Protein AF-A0A7W9VUC1-F1 (afdb_monomer)

Foldseek 3Di:
DDDDDPPPPPPPVVPPPDDPVVVLVVVQADDDPPPPVVVVVVLVCLVVPPCPLVVLLVVLCVVQVLLLLQLLLVLCCVVLVADHQDPLSCVVNVHPCLRVDPSSSSSSSSSNSLSPDDDPDPVRSNVSSVVSNVSNVVSNVVSVVPVD

Organism: NCBI:txid89772

Sequence (148 aa):
MRWKLFCGLAILALLAGIGGAELQLRWASPAVAKDDPLYKEYVQSLFLVPGKAQEEFERLATASPLLTSYAMALFTKNRCSTPPASDALIKAAGGTDAFTTEAGERVFAVVGVVATMTYPSVEAEARFCESAQRFIQTGEKYVSEHAR

Solvent-accessible surface area (backbone atoms only — not comparable to full-atom values): 8715 Å² total; per-residue (Å²): 144,88,88,87,81,79,81,83,74,75,75,72,71,77,75,60,89,73,55,74,70,65,61,57,62,68,75,60,69,83,75,78,87,60,96,46,67,66,60,54,50,52,59,52,40,42,74,72,38,87,63,42,26,59,55,52,40,57,53,40,44,69,77,38,40,43,42,37,19,43,42,42,28,65,5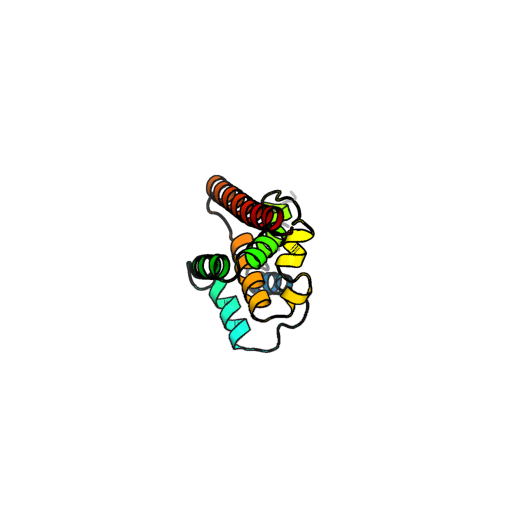7,28,25,84,82,51,69,39,66,77,69,48,73,62,35,39,53,72,31,46,45,80,61,26,58,77,35,73,71,32,46,49,46,45,43,33,41,48,48,60,58,65,58,86,60,97,41,70,68,54,44,50,52,49,35,53,51,52,48,52,48,31,51,52,33,48,49,51,39,71,74,63,76,117

Radius of gyration: 19.35 Å; Cα contacts (8 Å, |Δi|>4): 116; chains: 1; bounding box: 75×31×34 Å

Mean predicted aligned error: 11.64 Å

Secondary structure (DSSP, 8-state):
----SSSSSSSSTTS--SSHHHHHHTTS-SS---S-HHHHHHHHHHHHSTTHHHHHHHHHHHHSHHHHHHHHHHHHTTTS-PPPPPHHHHHHTTTTGGGGSHHHHHHHHHHHHHHHPPPSSHHHHHHHHHHHHHHHHHHHHHHHHH--

pLDDT: mean 79.63, std 21.09, range [35.22, 96.75]

Structure (mmCIF, N/CA/C/O backbone):
data_AF-A0A7W9VUC1-F1
#
_entry.id   AF-A0A7W9VUC1-F1
#
loop_
_atom_site.group_PDB
_atom_site.id
_atom_site.type_symbol
_atom_site.label_atom_id
_atom_site.label_alt_id
_atom_site.label_comp_id
_atom_site.label_asym_id
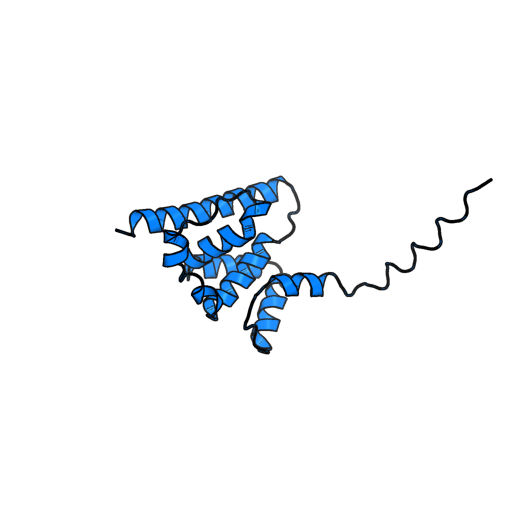_atom_site.label_entity_id
_atom_site.label_seq_id
_atom_site.pdbx_PDB_ins_code
_atom_site.Cartn_x
_atom_site.Cartn_y
_atom_site.Cartn_z
_atom_site.occupancy
_atom_site.B_iso_or_equiv
_atom_site.auth_seq_id
_atom_site.auth_comp_id
_atom_site.auth_asym_id
_atom_site.auth_atom_id
_atom_site.pdbx_PDB_model_num
ATOM 1 N N . MET A 1 1 ? 56.044 -17.212 1.574 1.00 42.50 1 MET A N 1
ATOM 2 C CA . MET A 1 1 ? 55.444 -17.215 0.220 1.00 42.50 1 MET A CA 1
ATOM 3 C C . MET A 1 1 ? 54.110 -17.964 0.250 1.00 42.50 1 MET A C 1
ATOM 5 O O . MET A 1 1 ? 54.102 -19.177 0.112 1.00 42.50 1 MET A O 1
ATOM 9 N N . ARG A 1 2 ? 52.986 -17.278 0.502 1.00 44.09 2 ARG A N 1
ATOM 10 C CA . ARG A 1 2 ? 51.626 -17.860 0.451 1.00 44.09 2 ARG A CA 1
ATOM 11 C C . ARG A 1 2 ? 50.638 -16.791 -0.026 1.00 44.09 2 ARG A C 1
ATOM 13 O O . ARG A 1 2 ? 50.021 -16.129 0.791 1.00 44.09 2 ARG A O 1
ATOM 20 N N . TRP A 1 3 ? 50.524 -16.607 -1.339 1.00 35.22 3 TRP A N 1
ATOM 21 C CA . TRP A 1 3 ? 49.525 -15.727 -1.966 1.00 35.22 3 TRP A CA 1
ATOM 22 C C . TRP A 1 3 ? 49.273 -16.174 -3.411 1.00 35.22 3 TRP A C 1
ATOM 24 O O . TRP A 1 3 ? 49.737 -15.542 -4.347 1.00 35.22 3 TRP A O 1
ATOM 34 N N . LYS A 1 4 ? 48.600 -17.318 -3.601 1.00 41.06 4 LYS A N 1
ATOM 35 C CA . LYS A 1 4 ? 48.085 -17.761 -4.916 1.00 41.06 4 LYS A CA 1
ATOM 36 C C . LYS A 1 4 ? 46.839 -18.657 -4.801 1.00 41.06 4 LYS A C 1
ATOM 38 O O . LYS A 1 4 ? 46.751 -19.669 -5.480 1.00 41.06 4 LYS A O 1
ATOM 43 N N . LEU A 1 5 ? 45.879 -18.315 -3.937 1.00 45.62 5 LEU A N 1
ATOM 44 C CA . LEU A 1 5 ? 44.614 -19.072 -3.833 1.00 45.62 5 LEU A CA 1
ATOM 45 C C . LEU A 1 5 ? 43.338 -18.212 -3.860 1.00 45.62 5 LEU A C 1
ATOM 47 O O . LEU A 1 5 ? 42.256 -18.745 -3.664 1.00 45.62 5 LEU A O 1
ATOM 51 N N . PHE A 1 6 ? 43.428 -16.913 -4.166 1.00 41.41 6 PHE A N 1
ATOM 52 C CA . PHE A 1 6 ? 42.256 -16.021 -4.165 1.00 41.41 6 PHE A CA 1
ATOM 53 C C . PHE A 1 6 ? 41.698 -15.634 -5.545 1.00 41.41 6 PHE A C 1
ATOM 55 O O . PHE A 1 6 ? 40.689 -14.944 -5.605 1.00 41.41 6 PHE A O 1
ATOM 62 N N . CYS A 1 7 ? 42.269 -16.114 -6.655 1.00 38.31 7 CYS A N 1
ATOM 63 C CA . CYS A 1 7 ? 41.785 -15.735 -7.995 1.00 38.31 7 CYS A CA 1
ATOM 64 C C . CYS A 1 7 ? 40.860 -16.766 -8.672 1.00 38.31 7 CYS A C 1
ATOM 66 O O . CYS A 1 7 ? 40.458 -16.556 -9.809 1.00 38.31 7 CYS A O 1
ATOM 68 N N . GLY A 1 8 ? 40.496 -17.864 -8.001 1.00 36.38 8 GLY A N 1
ATOM 69 C CA . GLY A 1 8 ? 39.685 -18.939 -8.598 1.00 36.38 8 GLY A CA 1
ATOM 70 C C . GLY A 1 8 ? 38.167 -18.834 -8.405 1.00 36.38 8 GLY A C 1
ATOM 71 O O . GLY A 1 8 ? 37.443 -19.664 -8.940 1.00 36.38 8 GLY A O 1
ATOM 72 N N . LEU A 1 9 ? 37.669 -17.853 -7.644 1.00 39.84 9 LEU A N 1
ATOM 73 C CA . LEU A 1 9 ? 36.253 -17.777 -7.236 1.00 39.84 9 LEU A CA 1
ATOM 74 C C . LEU A 1 9 ? 35.529 -16.494 -7.677 1.00 39.84 9 LEU A C 1
ATOM 76 O O . LEU A 1 9 ? 34.405 -16.253 -7.257 1.00 39.84 9 LEU A O 1
ATOM 80 N N . ALA A 1 10 ? 36.137 -15.690 -8.552 1.00 42.03 10 ALA A N 1
ATOM 81 C CA . ALA A 1 10 ? 35.524 -14.459 -9.063 1.00 42.03 10 ALA A CA 1
ATOM 82 C C . ALA A 1 10 ? 34.859 -14.610 -10.448 1.00 42.03 10 ALA A C 1
ATOM 84 O O . ALA A 1 10 ? 34.227 -13.673 -10.919 1.00 42.03 10 ALA A O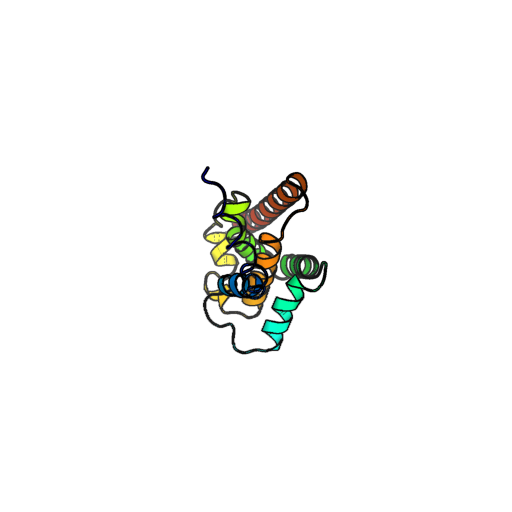 1
ATOM 85 N N . ILE A 1 11 ? 34.968 -15.773 -11.106 1.00 45.19 11 ILE A N 1
ATOM 86 C CA . ILE A 1 11 ? 34.488 -15.955 -12.495 1.00 45.19 11 ILE A CA 1
ATOM 87 C C . ILE A 1 11 ? 33.170 -16.752 -12.580 1.00 45.19 11 ILE A C 1
ATOM 89 O O . ILE A 1 11 ? 32.512 -16.748 -13.614 1.00 45.19 11 ILE A O 1
ATOM 93 N N . LEU A 1 12 ? 32.697 -17.359 -11.486 1.00 38.78 12 LEU A N 1
ATOM 94 C CA . LEU A 1 12 ? 31.442 -18.131 -11.483 1.00 38.78 12 LEU A CA 1
ATOM 95 C C . LEU A 1 12 ? 30.205 -17.360 -10.992 1.00 38.78 12 LEU A C 1
ATOM 97 O O . LEU A 1 12 ? 29.089 -17.838 -11.164 1.00 38.78 12 LEU A O 1
ATOM 101 N N . ALA A 1 13 ? 30.366 -16.149 -10.451 1.00 40.25 13 ALA A N 1
ATOM 102 C CA . ALA A 1 13 ? 29.238 -15.336 -9.978 1.00 40.25 13 ALA A CA 1
ATOM 103 C C . ALA A 1 13 ? 28.571 -14.481 -11.078 1.00 40.25 13 ALA A C 1
ATOM 105 O O . ALA A 1 13 ? 27.504 -13.920 -10.852 1.00 40.25 13 ALA A O 1
ATOM 106 N N . LEU A 1 14 ? 29.160 -14.402 -12.277 1.00 40.03 14 LEU A N 1
ATOM 107 C CA . LEU A 1 14 ? 28.635 -13.606 -13.398 1.00 40.03 14 LEU A CA 1
ATOM 108 C C . LEU A 1 14 ? 27.696 -14.381 -14.341 1.00 40.03 14 LEU A C 1
ATOM 110 O O . LEU A 1 14 ? 27.123 -13.783 -15.244 1.00 40.03 14 LEU A O 1
ATOM 114 N N . LEU A 1 15 ? 27.491 -15.686 -14.116 1.00 44.91 15 LEU A N 1
ATOM 115 C CA . LEU A 1 15 ? 26.574 -16.522 -14.911 1.00 44.91 15 LEU A CA 1
ATOM 116 C C . LEU A 1 15 ? 25.267 -16.892 -14.189 1.00 44.91 15 LEU A C 1
ATOM 118 O O . LEU A 1 15 ? 24.390 -17.493 -14.798 1.00 44.91 15 LEU A O 1
ATOM 122 N N . ALA A 1 16 ? 25.084 -16.481 -12.932 1.00 42.56 16 ALA A N 1
ATOM 123 C CA . ALA A 1 16 ? 23.832 -16.662 -12.191 1.00 42.56 16 ALA A CA 1
ATOM 124 C C . ALA A 1 16 ? 22.957 -15.392 -12.210 1.00 42.56 16 ALA A C 1
ATOM 126 O O . ALA A 1 16 ? 22.311 -15.050 -11.222 1.00 42.56 16 ALA A O 1
ATOM 127 N N . GLY A 1 17 ? 22.922 -14.687 -13.347 1.00 42.16 17 GLY A N 1
ATOM 128 C CA . GLY A 1 17 ? 22.059 -13.524 -13.609 1.00 42.16 17 GLY A CA 1
ATOM 129 C C . GLY A 1 17 ? 20.559 -13.845 -13.701 1.00 42.16 17 GLY A C 1
ATOM 130 O O . GLY A 1 17 ? 19.820 -13.138 -14.376 1.00 42.16 17 GLY A O 1
ATOM 131 N N . ILE A 1 18 ? 20.107 -14.915 -13.048 1.00 47.44 18 ILE A N 1
ATOM 132 C CA . ILE A 1 18 ? 18.716 -15.358 -12.977 1.00 47.44 18 ILE A CA 1
ATOM 133 C C . ILE A 1 18 ? 18.500 -15.787 -11.526 1.00 47.44 18 ILE A C 1
ATOM 135 O O . ILE A 1 18 ? 18.859 -16.888 -11.126 1.00 47.44 18 ILE A O 1
ATOM 139 N N . GLY A 1 19 ? 18.021 -14.873 -10.689 1.00 38.69 19 GLY A N 1
ATOM 140 C CA . GLY A 1 19 ? 17.756 -15.193 -9.284 1.00 38.69 19 GLY A CA 1
ATOM 141 C C . GLY A 1 19 ? 17.287 -14.008 -8.454 1.00 38.69 19 GLY A C 1
ATOM 142 O O . GLY A 1 19 ? 16.519 -14.191 -7.518 1.00 38.69 19 GLY A O 1
ATOM 143 N N . GLY A 1 20 ? 17.668 -12.780 -8.824 1.00 40.53 20 GLY A N 1
ATOM 144 C CA . GLY A 1 20 ? 17.210 -11.573 -8.124 1.00 40.53 20 GLY A CA 1
ATOM 145 C C . GLY A 1 20 ? 15.726 -11.258 -8.349 1.00 40.53 20 GLY A C 1
ATOM 146 O O . GLY A 1 20 ? 15.018 -10.935 -7.401 1.00 40.53 20 GLY A O 1
ATOM 147 N N . ALA A 1 21 ? 15.238 -11.407 -9.585 1.00 42.75 21 ALA A N 1
ATOM 148 C CA . ALA A 1 21 ? 13.853 -11.076 -9.932 1.00 42.75 21 ALA A CA 1
ATOM 149 C C . ALA A 1 21 ? 12.840 -12.132 -9.444 1.00 42.75 21 ALA A C 1
ATOM 151 O O . ALA A 1 21 ? 11.746 -11.790 -9.001 1.00 42.75 21 ALA A O 1
ATOM 152 N N . GLU A 1 22 ? 13.207 -13.417 -9.458 1.00 40.91 22 GLU A N 1
ATOM 153 C CA . GLU A 1 22 ? 12.300 -14.501 -9.047 1.00 40.91 22 GLU A CA 1
ATOM 154 C C . GLU A 1 22 ? 12.106 -14.571 -7.528 1.00 40.91 22 GLU A C 1
ATOM 156 O O . GLU A 1 22 ? 11.039 -14.956 -7.045 1.00 40.91 22 GLU A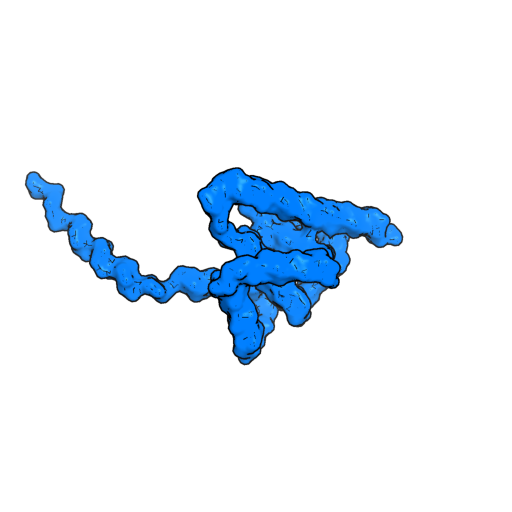 O 1
ATOM 161 N N . LEU A 1 23 ? 13.115 -14.153 -6.757 1.00 40.41 23 LEU A N 1
ATOM 162 C CA . LEU A 1 23 ? 13.020 -14.115 -5.301 1.00 40.41 23 LEU A CA 1
ATOM 163 C C . LEU A 1 23 ? 12.131 -12.981 -4.794 1.00 40.41 23 LEU A C 1
ATOM 165 O O . LEU A 1 23 ? 11.573 -13.141 -3.719 1.00 40.41 23 LEU A O 1
ATOM 169 N N . GLN A 1 24 ? 11.934 -11.894 -5.546 1.00 47.03 24 GLN A N 1
ATOM 170 C CA . GLN A 1 24 ? 11.033 -10.800 -5.152 1.00 47.03 24 GLN A CA 1
ATOM 171 C C . GLN A 1 24 ? 9.554 -11.126 -5.419 1.00 47.03 24 GLN A C 1
ATOM 173 O O . GLN A 1 24 ? 8.687 -10.735 -4.640 1.00 47.03 24 GLN A O 1
ATOM 178 N N . LEU A 1 25 ? 9.264 -11.934 -6.444 1.00 45.38 25 LEU A N 1
ATOM 179 C CA . LEU A 1 25 ? 7.907 -12.400 -6.766 1.00 45.38 25 LEU A CA 1
ATOM 180 C C . LEU A 1 25 ? 7.301 -13.310 -5.685 1.00 45.38 25 LEU A C 1
ATOM 182 O O . LEU A 1 25 ? 6.086 -13.332 -5.509 1.00 45.38 25 LEU A O 1
ATOM 186 N N . ARG A 1 26 ? 8.127 -14.035 -4.918 1.00 40.81 26 ARG A N 1
ATOM 187 C CA . ARG A 1 26 ? 7.647 -14.963 -3.875 1.00 40.81 26 ARG A CA 1
ATOM 188 C C . ARG A 1 26 ? 7.116 -14.290 -2.610 1.00 40.81 26 ARG A C 1
ATOM 190 O O . ARG A 1 26 ? 6.426 -14.949 -1.840 1.00 40.81 26 ARG A O 1
ATOM 197 N N . TRP A 1 27 ? 7.405 -13.009 -2.395 1.00 45.97 27 TRP A N 1
ATOM 198 C CA . TRP A 1 27 ? 6.948 -12.276 -1.207 1.00 45.97 27 TRP A CA 1
ATOM 199 C C . TRP A 1 27 ? 5.668 -11.475 -1.466 1.00 45.97 27 TRP A C 1
ATOM 201 O O . TRP A 1 27 ? 5.138 -10.863 -0.543 1.00 45.97 27 TRP A O 1
ATOM 211 N N . ALA A 1 28 ? 5.163 -11.486 -2.704 1.00 44.94 28 ALA A N 1
ATOM 212 C CA . ALA A 1 28 ? 4.080 -10.610 -3.130 1.00 44.94 28 ALA A CA 1
ATOM 213 C C . ALA A 1 28 ? 2.656 -11.150 -2.897 1.00 44.94 28 ALA A C 1
ATOM 215 O O . ALA A 1 28 ? 1.728 -10.370 -3.075 1.00 44.94 28 ALA A O 1
ATOM 216 N N . SER A 1 29 ? 2.429 -12.414 -2.497 1.00 42.50 29 SER A N 1
ATOM 217 C CA . SER A 1 29 ? 1.087 -12.866 -2.060 1.00 42.50 29 SER A CA 1
ATOM 218 C C . SER A 1 29 ? 1.044 -14.280 -1.463 1.00 42.50 29 SER A C 1
ATOM 220 O O . SER A 1 29 ? 1.550 -15.217 -2.086 1.00 42.50 29 SER A O 1
ATOM 222 N N . PRO A 1 30 ? 0.365 -14.489 -0.317 1.00 44.75 30 PRO A N 1
ATOM 223 C CA . PRO A 1 30 ? -0.181 -15.782 0.055 1.00 44.75 30 PRO A CA 1
ATOM 224 C C . PRO A 1 30 ? -1.568 -15.973 -0.586 1.00 44.75 30 PRO A C 1
ATOM 226 O O . PRO A 1 30 ? -2.474 -15.187 -0.354 1.00 44.75 30 PRO A O 1
ATOM 229 N N . ALA A 1 31 ? -1.708 -17.078 -1.324 1.00 40.97 31 ALA A N 1
ATOM 230 C CA . ALA A 1 31 ? -2.953 -17.700 -1.790 1.00 40.97 31 ALA A CA 1
ATOM 231 C C . ALA A 1 31 ? -3.787 -16.934 -2.847 1.00 40.97 31 ALA A C 1
ATOM 233 O O . ALA A 1 31 ? -4.435 -15.942 -2.565 1.00 40.97 31 ALA A O 1
ATOM 234 N N . VAL A 1 32 ? -3.869 -17.535 -4.044 1.00 42.59 32 VAL A N 1
ATOM 235 C CA . VAL A 1 32 ? -4.727 -17.169 -5.195 1.00 42.59 32 VAL A CA 1
ATOM 236 C C . VAL A 1 32 ? -4.187 -16.083 -6.141 1.00 42.59 32 VAL A C 1
ATOM 238 O O . VAL A 1 32 ? -4.938 -15.459 -6.874 1.00 42.59 32 VAL A O 1
ATOM 241 N N . ALA A 1 33 ? -2.867 -16.024 -6.348 1.00 46.88 33 ALA A N 1
ATOM 242 C CA . ALA A 1 33 ? -2.381 -15.704 -7.694 1.00 46.88 33 ALA A CA 1
ATOM 243 C C . ALA A 1 33 ? -2.762 -16.877 -8.615 1.00 46.88 33 ALA A C 1
ATOM 245 O O . ALA A 1 33 ? -1.992 -17.820 -8.810 1.00 46.88 33 ALA A O 1
ATOM 246 N N . LYS A 1 34 ? -4.007 -16.856 -9.107 1.00 50.88 34 LYS A N 1
ATOM 247 C CA . LYS A 1 34 ? -4.456 -17.663 -10.243 1.00 50.88 34 LYS A CA 1
ATOM 248 C C . LYS A 1 34 ? -3.398 -17.564 -11.338 1.00 50.88 34 LYS A C 1
ATOM 250 O O . LYS A 1 34 ? -2.730 -16.540 -11.483 1.00 50.88 34 LYS A O 1
ATOM 255 N N . ASP A 1 35 ? -3.282 -18.601 -12.152 1.00 61.72 35 ASP A N 1
ATOM 256 C CA . ASP A 1 35 ? -2.558 -18.562 -13.422 1.00 61.72 35 ASP A CA 1
ATOM 257 C C . ASP A 1 35 ? -3.225 -17.615 -14.439 1.00 61.72 35 ASP A C 1
ATOM 259 O O . ASP A 1 35 ? -3.453 -17.989 -15.582 1.00 61.72 35 ASP A O 1
ATOM 263 N N . ASP A 1 36 ? -3.566 -16.394 -14.025 1.00 74.94 36 ASP A N 1
ATOM 264 C CA . ASP A 1 36 ? -4.045 -15.310 -14.861 1.00 74.94 36 ASP A CA 1
ATOM 265 C C . ASP A 1 36 ? -2.826 -14.596 -15.471 1.00 74.94 36 ASP A C 1
ATOM 267 O O . ASP A 1 36 ? -2.074 -13.916 -14.756 1.00 74.94 36 ASP A O 1
ATOM 271 N N . PRO A 1 37 ? -2.586 -14.753 -16.784 1.00 81.44 37 PRO A N 1
ATOM 272 C CA . PRO A 1 37 ? -1.470 -14.104 -17.456 1.00 81.44 37 PRO A CA 1
ATOM 273 C C . PRO A 1 37 ? -1.550 -12.575 -17.382 1.00 81.44 37 PRO A C 1
ATOM 275 O O . PRO A 1 37 ? -0.506 -11.930 -17.304 1.00 81.44 37 PRO A O 1
ATOM 278 N N . LEU A 1 38 ? -2.758 -11.997 -17.342 1.00 84.31 38 LEU A N 1
ATOM 279 C CA . LEU A 1 38 ? -2.955 -10.547 -17.303 1.00 84.31 38 LEU A CA 1
ATOM 280 C C . LEU A 1 38 ? -2.542 -9.962 -15.954 1.00 84.31 38 LEU A C 1
ATOM 282 O O . LEU A 1 38 ? -1.916 -8.905 -15.907 1.00 84.31 38 LEU A O 1
ATOM 286 N N . TYR A 1 39 ? -2.838 -10.654 -14.852 1.00 81.94 39 TYR A N 1
ATOM 287 C CA . TYR A 1 39 ? -2.385 -10.221 -13.529 1.00 81.94 39 TYR A CA 1
ATOM 288 C C . TYR A 1 39 ? -0.858 -10.315 -13.403 1.00 81.94 39 TYR A C 1
ATOM 290 O O . TYR A 1 39 ? -0.217 -9.394 -12.892 1.00 81.94 39 TYR A O 1
ATOM 298 N N . LYS A 1 40 ? -0.247 -11.382 -13.937 1.00 85.19 40 LYS A N 1
ATOM 299 C CA . LYS A 1 40 ? 1.220 -11.522 -13.974 1.00 85.19 40 LYS A CA 1
ATOM 300 C C . LYS A 1 40 ? 1.869 -10.393 -14.784 1.00 85.19 40 LYS A C 1
ATOM 302 O O . LYS A 1 40 ? 2.818 -9.776 -14.300 1.00 85.19 40 LYS A O 1
ATOM 307 N N . GLU A 1 41 ? 1.340 -10.089 -15.968 1.00 88.31 41 GLU A N 1
ATOM 308 C CA . GLU A 1 41 ? 1.810 -8.979 -16.807 1.00 88.31 41 GLU A CA 1
ATOM 309 C C . GLU A 1 41 ? 1.624 -7.622 -16.112 1.00 88.31 41 GLU A C 1
ATOM 311 O O . GLU A 1 41 ? 2.532 -6.786 -16.113 1.00 88.31 41 GLU A O 1
ATOM 316 N N . TYR A 1 42 ? 0.486 -7.417 -15.442 1.00 87.81 42 TYR A N 1
ATOM 317 C CA . TYR A 1 42 ? 0.232 -6.221 -14.646 1.00 87.81 42 TYR A CA 1
ATOM 318 C C . TYR A 1 42 ? 1.303 -6.029 -13.569 1.00 87.81 42 TYR A C 1
ATOM 320 O O . TYR A 1 42 ? 1.955 -4.983 -13.555 1.00 87.81 42 TYR A O 1
ATOM 328 N N . VAL A 1 43 ? 1.547 -7.035 -12.724 1.00 87.62 43 VAL A N 1
ATOM 329 C CA . VAL A 1 43 ? 2.551 -6.951 -11.650 1.00 87.62 43 VAL A CA 1
ATOM 330 C C . VAL A 1 43 ? 3.948 -6.708 -12.220 1.00 87.62 43 VAL A C 1
ATOM 332 O O . VAL A 1 43 ? 4.664 -5.844 -11.721 1.00 87.62 43 VAL A O 1
ATOM 335 N N . GLN A 1 44 ? 4.328 -7.397 -13.299 1.00 88.50 44 GLN A N 1
ATOM 336 C CA . GLN A 1 44 ? 5.609 -7.159 -13.976 1.00 88.50 44 GLN A CA 1
ATOM 337 C C . GLN A 1 44 ? 5.737 -5.711 -14.460 1.00 88.50 44 GLN A C 1
ATOM 339 O O . GLN A 1 44 ? 6.780 -5.080 -14.283 1.00 88.50 44 GLN A O 1
ATOM 344 N N . SER A 1 45 ? 4.666 -5.152 -15.024 1.00 91.00 45 SER A N 1
ATOM 345 C CA . SER A 1 45 ? 4.679 -3.783 -15.534 1.00 91.00 45 SER A CA 1
ATOM 346 C C . SER A 1 45 ? 4.895 -2.726 -14.445 1.00 91.00 45 SER A C 1
ATOM 348 O O . SER A 1 45 ? 5.448 -1.673 -14.754 1.00 91.00 45 SER A O 1
ATOM 350 N N . LEU A 1 46 ? 4.535 -3.004 -13.183 1.00 91.25 46 LEU A N 1
ATOM 351 C CA . LEU A 1 46 ? 4.792 -2.097 -12.053 1.00 91.25 46 LEU A CA 1
ATOM 352 C C . LEU A 1 46 ? 6.294 -1.866 -11.825 1.00 91.25 46 LEU A C 1
ATOM 354 O O . LEU A 1 46 ? 6.680 -0.791 -11.374 1.00 91.25 46 LEU A O 1
ATOM 358 N N . PHE A 1 47 ? 7.135 -2.849 -12.159 1.00 86.94 47 PHE A N 1
ATOM 359 C CA . PHE A 1 47 ? 8.593 -2.748 -12.046 1.00 86.94 47 PHE A CA 1
ATOM 360 C C . PHE A 1 47 ? 9.260 -2.249 -13.332 1.00 86.94 47 PHE A C 1
ATOM 362 O O . PHE A 1 47 ? 10.279 -1.566 -13.272 1.00 86.94 47 PHE A O 1
ATOM 369 N N . LEU A 1 48 ? 8.719 -2.628 -14.494 1.00 88.88 48 LEU A N 1
ATOM 370 C CA . LEU A 1 48 ? 9.359 -2.388 -15.792 1.00 88.88 48 LEU A CA 1
ATOM 371 C C . LEU A 1 48 ? 9.040 -1.016 -16.389 1.00 88.88 48 LEU A C 1
ATOM 373 O O . LEU A 1 48 ? 9.849 -0.487 -17.149 1.00 88.88 48 LEU A O 1
ATOM 377 N N . VAL A 1 49 ? 7.869 -0.452 -16.083 1.00 90.44 49 VAL A N 1
ATOM 378 C CA . VAL A 1 49 ? 7.435 0.835 -16.634 1.00 90.44 49 VAL A CA 1
ATOM 379 C C . VAL A 1 49 ? 7.751 1.944 -15.625 1.00 90.44 49 VAL A C 1
ATOM 381 O O . VAL A 1 49 ? 7.139 1.977 -14.553 1.00 90.44 49 VAL A O 1
ATOM 384 N N . PRO A 1 50 ? 8.679 2.872 -15.937 1.00 87.56 50 PRO A N 1
ATOM 385 C CA . PRO A 1 50 ? 9.032 3.956 -15.028 1.00 87.56 50 PRO A CA 1
ATOM 3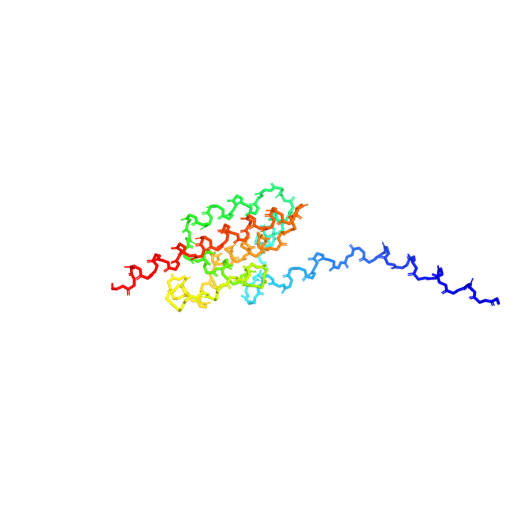86 C C . PRO A 1 50 ? 7.804 4.772 -14.614 1.00 87.56 50 PRO A C 1
ATOM 388 O O . PRO A 1 50 ? 7.019 5.192 -15.458 1.00 87.56 50 PRO A O 1
ATOM 391 N N . GLY A 1 51 ? 7.636 4.993 -13.309 1.00 88.94 51 GLY A N 1
ATOM 392 C CA . GLY A 1 51 ? 6.534 5.786 -12.750 1.00 88.94 51 GLY A CA 1
ATOM 393 C C . GLY A 1 51 ? 5.197 5.051 -12.600 1.00 88.94 51 GLY A C 1
ATOM 394 O O . GLY A 1 51 ? 4.357 5.510 -11.830 1.00 88.94 51 GLY A O 1
ATOM 395 N N . LYS A 1 52 ? 5.008 3.882 -13.226 1.00 92.62 52 LYS A N 1
ATOM 396 C CA . LYS A 1 52 ? 3.713 3.180 -13.220 1.00 92.62 52 LYS A CA 1
ATOM 397 C C . LYS A 1 52 ? 3.237 2.783 -11.824 1.00 92.62 52 LYS A C 1
ATOM 399 O O . LYS A 1 52 ? 2.068 2.960 -11.506 1.00 92.62 52 LYS A O 1
ATOM 404 N N . ALA A 1 53 ? 4.128 2.270 -10.975 1.00 91.94 53 ALA A N 1
ATOM 405 C CA . ALA A 1 53 ? 3.764 1.907 -9.604 1.00 91.94 53 ALA A CA 1
ATOM 406 C C . ALA A 1 53 ? 3.274 3.114 -8.785 1.00 91.94 53 ALA A C 1
ATOM 408 O O . ALA A 1 53 ? 2.336 2.983 -8.005 1.00 91.94 53 ALA A O 1
ATOM 409 N N . GLN A 1 54 ? 3.875 4.288 -8.998 1.00 91.88 54 GLN A N 1
ATOM 410 C CA . GLN A 1 54 ? 3.489 5.525 -8.322 1.00 91.88 54 GLN A CA 1
ATOM 411 C C . GLN A 1 54 ? 2.124 6.027 -8.816 1.00 91.88 54 GLN A C 1
ATOM 413 O O . GLN A 1 54 ? 1.260 6.346 -8.004 1.00 91.88 54 GLN A O 1
ATOM 418 N N . GLU A 1 55 ? 1.902 6.028 -10.131 1.00 94.75 55 GLU A N 1
ATOM 419 C CA . GLU A 1 55 ? 0.619 6.404 -10.741 1.00 94.75 55 GLU A CA 1
ATOM 420 C C . GLU A 1 55 ? -0.524 5.488 -10.271 1.00 94.75 55 GLU A C 1
ATOM 422 O O . GLU A 1 55 ? -1.584 5.951 -9.842 1.00 94.75 55 GLU A O 1
ATOM 427 N N . GLU A 1 56 ? -0.298 4.172 -10.286 1.00 95.38 56 GLU A N 1
ATOM 428 C CA . GLU A 1 56 ? -1.276 3.199 -9.794 1.00 95.38 56 GLU A CA 1
ATOM 429 C C . GLU A 1 56 ? -1.538 3.366 -8.299 1.00 95.38 56 GLU A C 1
ATOM 431 O O . GLU A 1 56 ? -2.682 3.240 -7.856 1.00 95.38 56 GLU A O 1
ATOM 436 N N . PHE A 1 57 ? -0.506 3.686 -7.516 1.00 94.69 57 PHE A N 1
ATOM 437 C CA . PHE A 1 57 ? -0.666 3.954 -6.095 1.00 94.69 57 PHE A CA 1
ATOM 438 C C . PHE A 1 57 ? -1.576 5.159 -5.858 1.00 94.69 57 PHE A C 1
ATOM 440 O O . PHE A 1 57 ? -2.502 5.061 -5.060 1.00 94.69 57 PHE A O 1
ATOM 447 N N . GLU A 1 58 ? -1.377 6.266 -6.570 1.00 94.44 58 GLU A N 1
ATOM 448 C CA . GLU A 1 58 ?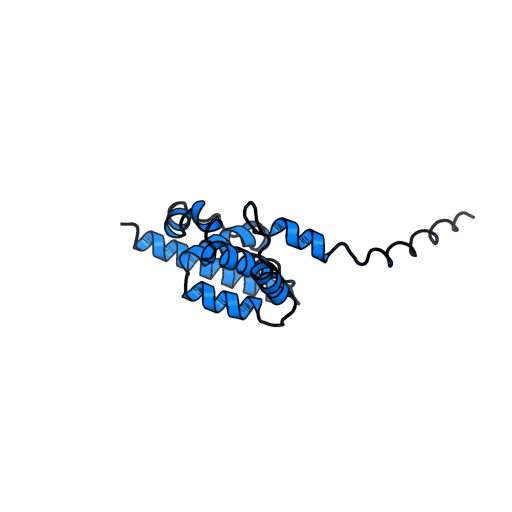 -2.209 7.471 -6.440 1.00 94.44 58 GLU A CA 1
ATOM 449 C C . GLU A 1 58 ? -3.673 7.204 -6.816 1.00 94.44 58 GLU A C 1
ATOM 451 O O . GLU A 1 58 ? -4.604 7.617 -6.108 1.00 94.44 58 GLU A O 1
ATOM 456 N N . ARG A 1 59 ? -3.886 6.429 -7.885 1.00 95.44 59 ARG A N 1
ATOM 457 C CA . ARG A 1 59 ? -5.218 5.984 -8.309 1.00 95.44 59 ARG A CA 1
ATOM 458 C C . ARG A 1 59 ? -5.897 5.134 -7.232 1.00 95.44 59 ARG A C 1
ATOM 460 O O . ARG A 1 59 ? -7.057 5.374 -6.892 1.00 95.44 59 ARG A O 1
ATOM 467 N N . LEU A 1 60 ? -5.188 4.149 -6.681 1.00 93.38 60 LEU A N 1
ATOM 468 C CA . LEU A 1 60 ? -5.721 3.228 -5.672 1.00 93.38 60 LEU A CA 1
ATOM 469 C C . LEU A 1 60 ? -5.901 3.888 -4.302 1.00 93.38 60 LEU A C 1
ATOM 471 O O . LEU A 1 60 ? -6.900 3.625 -3.635 1.00 93.38 60 LEU A O 1
ATOM 475 N N . ALA A 1 61 ? -5.016 4.807 -3.921 1.00 93.75 61 ALA A N 1
ATOM 476 C CA . ALA A 1 61 ? -5.145 5.611 -2.709 1.00 93.75 61 ALA A CA 1
ATOM 477 C C . ALA A 1 61 ? -6.425 6.458 -2.716 1.00 93.75 61 ALA A C 1
ATOM 479 O O . ALA A 1 61 ? -6.997 6.712 -1.660 1.00 93.75 61 ALA A O 1
ATOM 480 N N . THR A 1 62 ? -6.907 6.845 -3.898 1.00 93.56 62 THR A N 1
ATOM 481 C CA . THR A 1 62 ? -8.179 7.560 -4.056 1.00 93.56 62 THR A CA 1
ATOM 482 C C . THR A 1 62 ? -9.372 6.602 -4.106 1.00 93.56 62 THR A C 1
ATOM 484 O O . THR A 1 62 ? -10.392 6.849 -3.466 1.00 93.56 62 THR A O 1
ATOM 487 N N . ALA A 1 63 ? -9.263 5.501 -4.854 1.00 93.12 63 ALA A N 1
ATOM 488 C CA . ALA A 1 63 ? -10.366 4.556 -5.044 1.00 93.12 63 ALA A CA 1
ATOM 489 C C . ALA A 1 63 ? -10.637 3.673 -3.814 1.00 93.12 63 ALA A C 1
ATOM 491 O O . ALA A 1 63 ? -11.757 3.215 -3.596 1.00 93.12 63 ALA A O 1
ATOM 492 N N . SER A 1 64 ? -9.608 3.376 -3.027 1.00 93.25 64 SER A N 1
ATOM 493 C CA . SER A 1 64 ? -9.666 2.471 -1.877 1.00 93.25 64 SER A CA 1
ATOM 494 C C . SER A 1 64 ? -8.725 2.963 -0.772 1.00 93.25 64 SER A C 1
ATOM 496 O O . SER A 1 64 ? -7.755 2.278 -0.433 1.00 93.25 64 SER A O 1
ATOM 498 N N . PRO A 1 65 ? -8.989 4.154 -0.196 1.00 94.25 65 PRO A N 1
ATOM 499 C CA . PRO A 1 65 ? -8.071 4.818 0.727 1.00 94.25 65 PRO A CA 1
ATOM 500 C C . PRO A 1 65 ? -7.762 3.964 1.956 1.00 94.25 65 PRO A C 1
ATOM 502 O O . PRO A 1 65 ? -6.599 3.772 2.281 1.00 94.25 65 PRO A O 1
ATOM 505 N N . LEU A 1 66 ? -8.778 3.371 2.589 1.00 95.25 66 LEU A N 1
ATOM 506 C CA . LEU A 1 66 ? -8.602 2.576 3.810 1.00 95.25 66 LEU A CA 1
ATOM 507 C C . LEU A 1 66 ? -7.801 1.296 3.575 1.00 95.25 66 LEU A C 1
ATOM 509 O O . LEU A 1 66 ? -6.896 0.982 4.347 1.00 95.25 66 LEU A O 1
ATOM 513 N N . LEU A 1 67 ? -8.089 0.590 2.480 1.00 95.25 67 LEU A N 1
ATOM 514 C CA . LEU A 1 67 ? -7.345 -0.607 2.096 1.00 95.25 67 LEU A CA 1
ATOM 515 C C . LEU A 1 67 ? -5.895 -0.272 1.740 1.00 95.25 67 LEU A C 1
ATOM 517 O O . LEU A 1 67 ? -4.974 -0.971 2.157 1.00 95.25 67 LEU A O 1
ATOM 521 N N . THR A 1 68 ? -5.678 0.840 1.041 1.00 95.50 68 THR A N 1
ATOM 522 C CA . THR A 1 68 ? -4.332 1.311 0.702 1.00 95.50 68 THR A CA 1
ATOM 523 C C . THR A 1 68 ? -3.569 1.738 1.959 1.00 95.50 68 THR A C 1
ATOM 525 O O . THR A 1 68 ? -2.389 1.417 2.089 1.00 95.50 68 THR A O 1
ATOM 528 N N . SER A 1 69 ? -4.218 2.411 2.919 1.00 95.50 69 SER A N 1
ATOM 529 C CA . SER A 1 69 ? -3.607 2.783 4.205 1.00 95.50 69 SER A CA 1
ATOM 530 C C . SER A 1 69 ? -3.222 1.543 5.006 1.00 95.50 69 SER A C 1
ATOM 532 O O . SER A 1 69 ? -2.111 1.475 5.533 1.00 95.50 69 SER A O 1
ATOM 534 N N . TYR A 1 70 ? -4.102 0.540 5.051 1.00 95.06 70 TYR A N 1
ATOM 535 C CA . TYR A 1 70 ? -3.825 -0.737 5.702 1.00 95.06 70 TYR A CA 1
ATOM 536 C C . TYR A 1 70 ? -2.637 -1.464 5.054 1.00 95.06 70 TYR A C 1
ATOM 538 O O . TYR A 1 70 ? -1.687 -1.832 5.748 1.00 95.06 70 TYR A O 1
ATOM 546 N N . ALA A 1 71 ? -2.633 -1.607 3.727 1.00 94.75 71 ALA A N 1
ATOM 547 C CA . ALA A 1 71 ? -1.518 -2.215 3.003 1.00 94.75 71 ALA A CA 1
ATOM 548 C C . ALA A 1 71 ? -0.203 -1.451 3.239 1.00 94.75 71 ALA A C 1
ATOM 550 O O . ALA A 1 71 ? 0.844 -2.063 3.453 1.00 94.75 71 ALA A O 1
ATOM 551 N N . MET A 1 72 ? -0.247 -0.115 3.275 1.00 95.44 72 MET A N 1
ATOM 552 C CA . MET A 1 72 ? 0.936 0.709 3.527 1.00 95.44 72 MET A CA 1
ATOM 553 C C . MET A 1 72 ? 1.492 0.458 4.929 1.00 95.44 72 MET A C 1
ATOM 555 O O . MET A 1 72 ? 2.703 0.284 5.081 1.00 95.44 72 MET A O 1
ATOM 559 N N . ALA A 1 73 ? 0.629 0.370 5.945 1.00 94.75 73 ALA A N 1
ATOM 560 C CA . ALA A 1 73 ? 1.036 0.036 7.310 1.00 94.75 73 ALA A CA 1
ATOM 561 C C . ALA A 1 73 ? 1.707 -1.343 7.399 1.00 94.75 73 ALA A C 1
ATOM 563 O O . ALA A 1 73 ? 2.682 -1.507 8.130 1.00 94.75 73 ALA A O 1
ATOM 564 N N . LEU A 1 74 ? 1.240 -2.322 6.619 1.00 92.44 74 LEU A N 1
ATOM 565 C CA . LEU A 1 74 ? 1.845 -3.652 6.567 1.00 92.44 74 LEU A CA 1
ATOM 566 C C . LEU A 1 74 ? 3.241 -3.638 5.937 1.00 92.44 74 LEU A C 1
ATOM 568 O O . LEU A 1 74 ? 4.186 -4.158 6.532 1.00 92.44 74 LEU A O 1
ATOM 572 N N . PHE A 1 75 ? 3.388 -3.040 4.754 1.00 93.44 75 PHE A N 1
ATOM 573 C CA . PHE A 1 75 ? 4.642 -3.122 4.000 1.00 93.44 75 PHE A CA 1
ATOM 574 C C . PHE A 1 75 ? 5.723 -2.155 4.485 1.00 93.44 75 PHE A C 1
ATOM 576 O O . PHE A 1 75 ? 6.910 -2.431 4.317 1.00 93.44 75 PHE A O 1
ATOM 583 N N . THR A 1 76 ? 5.350 -1.044 5.123 1.00 94.00 76 THR A N 1
ATOM 584 C CA . THR A 1 76 ? 6.328 -0.052 5.604 1.00 94.00 76 THR A CA 1
ATOM 585 C C . THR A 1 76 ? 6.751 -0.244 7.055 1.00 94.00 76 THR A C 1
ATOM 587 O O . THR A 1 76 ? 7.699 0.420 7.474 1.00 94.00 76 THR A O 1
ATOM 590 N N . LYS A 1 77 ? 6.134 -1.174 7.802 1.00 92.06 77 LYS A N 1
ATOM 591 C CA . LYS A 1 77 ? 6.360 -1.381 9.245 1.00 92.06 77 LYS A CA 1
ATOM 592 C C . LYS A 1 77 ? 7.832 -1.360 9.644 1.00 92.06 77 LYS A C 1
ATOM 594 O O . LYS A 1 77 ? 8.238 -0.588 10.504 1.00 92.06 77 LYS A O 1
ATOM 599 N N . ASN A 1 78 ? 8.636 -2.204 9.003 1.00 88.81 78 ASN A N 1
ATOM 600 C CA . ASN A 1 78 ? 10.046 -2.360 9.362 1.00 88.81 78 ASN A CA 1
ATOM 601 C C . ASN A 1 78 ? 10.919 -1.241 8.786 1.00 88.81 78 ASN A C 1
ATOM 603 O O . ASN A 1 78 ? 11.881 -0.824 9.419 1.00 88.81 78 ASN A O 1
ATOM 607 N N . ARG A 1 79 ? 10.590 -0.767 7.580 1.00 91.56 79 ARG A N 1
ATOM 608 C CA . ARG A 1 79 ? 11.401 0.209 6.843 1.00 91.56 79 ARG A CA 1
ATOM 609 C C . ARG A 1 79 ? 11.246 1.627 7.388 1.00 91.56 79 ARG A C 1
ATOM 611 O O . ARG A 1 79 ? 12.224 2.350 7.511 1.00 91.56 79 ARG A O 1
ATOM 618 N N . CYS A 1 80 ? 10.017 2.005 7.715 1.00 93.12 80 CYS A N 1
ATOM 619 C CA . CYS A 1 80 ? 9.641 3.352 8.132 1.00 93.12 80 CYS A CA 1
ATOM 620 C C . CYS A 1 80 ? 9.231 3.432 9.606 1.00 93.12 80 CYS A C 1
ATOM 622 O O . CYS A 1 80 ? 8.685 4.454 10.027 1.00 93.12 80 CYS A O 1
ATOM 624 N N . SER A 1 81 ? 9.450 2.362 10.378 1.00 92.06 81 SER A N 1
ATOM 625 C CA . SER A 1 81 ? 9.060 2.261 11.791 1.00 92.06 81 SER A CA 1
ATOM 626 C C . SER A 1 81 ? 7.602 2.666 12.033 1.00 92.06 81 SER A C 1
ATOM 628 O O . SER A 1 81 ? 7.280 3.322 13.025 1.00 92.06 81 SER A O 1
ATOM 630 N N . THR A 1 82 ? 6.718 2.335 11.088 1.00 89.00 82 THR A N 1
ATOM 631 C CA . THR A 1 82 ? 5.297 2.671 11.178 1.00 89.00 82 THR A CA 1
ATOM 632 C C . THR A 1 82 ? 4.625 1.789 12.233 1.00 89.00 82 THR A C 1
ATOM 634 O O . THR A 1 82 ? 4.927 0.593 12.329 1.00 89.00 82 THR A O 1
ATOM 637 N N . PRO A 1 83 ? 3.731 2.356 13.066 1.00 86.50 83 PRO A N 1
ATOM 638 C CA . PRO A 1 83 ? 2.973 1.559 14.018 1.00 86.50 83 PRO A CA 1
ATOM 639 C C . PRO A 1 83 ? 2.080 0.553 13.274 1.00 86.50 83 PRO A C 1
ATOM 641 O O . PRO A 1 83 ? 1.694 0.800 12.128 1.00 86.50 83 PRO A O 1
ATOM 644 N N . PRO A 1 84 ? 1.745 -0.588 13.904 1.00 88.38 84 PRO A N 1
ATOM 645 C CA . PRO A 1 84 ? 0.770 -1.507 13.334 1.00 88.38 84 PRO A CA 1
ATOM 646 C C . PRO A 1 84 ? -0.582 -0.803 13.153 1.00 88.38 84 PRO A C 1
ATOM 648 O O . PRO A 1 84 ? -0.963 0.020 13.985 1.00 88.38 84 PRO A O 1
ATOM 651 N N . ALA A 1 85 ? -1.293 -1.154 12.078 1.00 93.38 85 ALA A N 1
ATOM 652 C CA . ALA A 1 85 ? -2.649 -0.671 11.836 1.00 93.38 85 ALA A CA 1
ATOM 653 C C . ALA A 1 85 ? -3.583 -1.060 12.993 1.00 93.38 85 ALA A C 1
ATOM 655 O O . ALA A 1 85 ? -3.473 -2.167 13.529 1.00 93.38 85 ALA A O 1
ATOM 656 N N . SER A 1 86 ? -4.506 -0.172 13.360 1.00 95.19 86 SER A N 1
ATOM 657 C CA . SER A 1 86 ? -5.517 -0.455 14.378 1.00 95.19 86 SER A CA 1
ATOM 658 C C . SER A 1 86 ? -6.524 -1.500 13.899 1.00 95.19 86 SER A C 1
ATOM 660 O O . SER A 1 86 ? -6.806 -1.622 12.705 1.00 95.19 86 SER A O 1
ATOM 662 N N . ASP A 1 87 ? -7.149 -2.208 14.842 1.00 95.12 87 ASP A N 1
ATOM 663 C CA . ASP A 1 87 ? -8.226 -3.159 14.534 1.00 95.12 87 ASP A CA 1
ATOM 664 C C . ASP A 1 87 ? -9.387 -2.495 13.777 1.00 95.12 87 ASP A C 1
ATOM 666 O O . ASP A 1 87 ? -10.015 -3.114 12.917 1.00 95.12 87 ASP A O 1
ATOM 670 N N . ALA A 1 88 ? -9.653 -1.214 14.059 1.00 95.00 88 ALA A N 1
ATOM 671 C CA . ALA A 1 88 ? -10.667 -0.434 13.361 1.00 95.00 88 ALA A CA 1
ATOM 672 C C . ALA A 1 88 ? -10.296 -0.214 11.889 1.00 95.00 88 ALA A C 1
ATOM 674 O O . ALA A 1 88 ? -11.142 -0.417 11.016 1.00 95.00 88 ALA A O 1
ATOM 675 N N . LEU A 1 89 ? -9.037 0.141 11.604 1.00 95.06 89 LEU A N 1
ATOM 676 C CA . LEU A 1 89 ? -8.553 0.296 10.233 1.00 95.06 89 LEU A CA 1
ATOM 677 C C . LEU A 1 89 ? -8.554 -1.042 9.493 1.00 95.06 89 LEU A C 1
ATOM 679 O O . LEU A 1 89 ? -9.045 -1.110 8.369 1.00 95.06 89 LEU A O 1
ATOM 683 N N . ILE A 1 90 ? -8.081 -2.112 10.137 1.00 94.44 90 ILE A N 1
ATOM 684 C CA . ILE A 1 90 ? -8.082 -3.468 9.569 1.00 94.44 90 ILE A CA 1
ATOM 685 C C . ILE A 1 90 ? -9.507 -3.873 9.188 1.00 94.44 90 ILE A C 1
ATOM 687 O O . ILE A 1 90 ? -9.753 -4.279 8.054 1.00 94.44 90 ILE A O 1
ATOM 691 N N . LYS A 1 91 ? -10.470 -3.714 10.102 1.00 94.38 91 LYS A N 1
ATOM 692 C CA . LYS A 1 91 ? -11.875 -4.048 9.844 1.00 94.38 91 LYS A CA 1
ATOM 693 C C . LYS A 1 91 ? -12.465 -3.201 8.715 1.00 94.38 91 LYS A C 1
ATOM 695 O O . LYS A 1 91 ? -13.130 -3.745 7.838 1.00 94.38 91 LYS A O 1
ATOM 700 N N . ALA A 1 92 ? -12.217 -1.893 8.716 1.00 93.56 92 ALA A N 1
ATOM 701 C CA . ALA A 1 92 ? -12.745 -0.986 7.699 1.00 93.56 92 ALA A CA 1
ATOM 702 C C . ALA A 1 92 ? -12.119 -1.215 6.310 1.00 93.56 92 ALA A C 1
ATOM 704 O O . ALA A 1 92 ? -12.764 -0.969 5.295 1.00 93.56 92 ALA A O 1
ATOM 705 N N . ALA A 1 93 ? -10.893 -1.736 6.260 1.00 93.12 93 ALA A N 1
ATOM 706 C CA . ALA A 1 93 ? -10.225 -2.167 5.037 1.00 93.12 93 ALA A CA 1
ATOM 707 C C . ALA A 1 93 ? -10.726 -3.523 4.497 1.00 93.12 93 ALA A C 1
ATOM 709 O O . ALA A 1 93 ? -10.272 -3.945 3.437 1.00 93.12 93 ALA A O 1
ATOM 710 N N . GLY A 1 94 ? -11.646 -4.207 5.190 1.00 90.44 94 GLY A N 1
ATOM 711 C CA . GLY A 1 94 ? -12.138 -5.537 4.806 1.00 90.44 94 GLY A CA 1
ATOM 712 C C . GLY A 1 94 ? -11.369 -6.704 5.437 1.00 90.44 94 GLY A C 1
ATOM 713 O O . GLY A 1 94 ? -11.575 -7.853 5.056 1.00 90.44 94 GLY A O 1
ATOM 714 N N . GLY A 1 95 ? -10.494 -6.436 6.409 1.00 88.56 95 GLY A N 1
ATOM 715 C CA . GLY A 1 95 ? -9.788 -7.451 7.187 1.00 88.56 95 GLY A CA 1
ATOM 716 C C . GLY A 1 95 ? -8.944 -8.401 6.338 1.00 88.56 95 GLY A C 1
ATOM 717 O O . GLY A 1 95 ? -8.307 -8.003 5.365 1.00 88.56 95 GLY A O 1
ATOM 718 N N . THR A 1 96 ? -8.942 -9.679 6.719 1.00 81.38 96 THR A N 1
ATOM 719 C CA . THR A 1 96 ? -8.258 -10.746 5.972 1.00 81.38 96 THR A CA 1
ATOM 720 C C . THR A 1 96 ? -8.928 -11.064 4.637 1.00 81.38 96 THR A C 1
ATOM 722 O O . THR A 1 96 ? -8.274 -11.583 3.736 1.00 81.38 96 THR A O 1
ATOM 725 N N . ASP A 1 97 ? -10.209 -10.735 4.476 1.00 84.88 97 ASP A N 1
ATOM 726 C CA . ASP A 1 97 ? -10.946 -11.041 3.248 1.00 84.88 97 ASP A CA 1
ATOM 727 C C . ASP A 1 97 ? -10.514 -10.124 2.103 1.00 84.88 97 ASP A C 1
ATOM 729 O O . ASP A 1 97 ? -10.555 -10.526 0.939 1.00 84.88 97 ASP A O 1
ATOM 733 N N . ALA A 1 98 ? -10.004 -8.929 2.425 1.00 86.06 98 ALA A N 1
ATOM 734 C CA . ALA A 1 98 ? -9.463 -7.993 1.447 1.00 86.06 98 ALA A CA 1
ATOM 735 C C . ALA A 1 98 ? -8.409 -8.646 0.536 1.00 86.06 98 ALA A C 1
ATOM 737 O O . ALA A 1 98 ? -8.418 -8.404 -0.669 1.00 86.06 98 ALA A O 1
ATOM 738 N N . PHE A 1 99 ? -7.574 -9.540 1.080 1.00 79.94 99 PHE A N 1
ATOM 739 C CA . PHE A 1 99 ? -6.519 -10.254 0.347 1.00 79.94 99 PHE A CA 1
ATOM 740 C C . PHE A 1 99 ? -7.040 -11.240 -0.703 1.00 79.94 99 PHE A C 1
ATOM 742 O O . PHE A 1 99 ? -6.276 -11.675 -1.551 1.00 79.94 99 PHE A O 1
ATOM 749 N N . THR A 1 100 ? -8.321 -11.599 -0.646 1.00 82.06 100 THR A N 1
ATOM 750 C CA . THR A 1 100 ? -8.936 -12.583 -1.552 1.00 82.06 100 THR A CA 1
ATOM 751 C C . THR A 1 100 ? -9.702 -11.937 -2.706 1.00 82.06 100 THR A C 1
ATOM 753 O O . THR A 1 100 ? -10.258 -12.626 -3.562 1.00 82.06 100 THR A O 1
ATOM 756 N N . THR A 1 101 ? -9.767 -10.603 -2.722 1.00 85.75 101 THR A N 1
ATOM 757 C CA . THR A 1 101 ? -10.448 -9.835 -3.764 1.00 85.75 101 THR A CA 1
ATOM 758 C C . THR A 1 101 ? -9.444 -9.344 -4.796 1.00 85.75 101 THR A C 1
ATOM 760 O O . THR A 1 101 ? -8.349 -8.922 -4.439 1.00 85.75 101 THR A O 1
ATOM 763 N N . GLU A 1 102 ? -9.843 -9.288 -6.068 1.00 85.31 102 GLU A N 1
ATOM 764 C CA . GLU A 1 102 ? -8.996 -8.738 -7.137 1.00 85.31 102 GLU A CA 1
ATOM 765 C C . GLU A 1 102 ? -8.550 -7.294 -6.832 1.00 85.31 102 GLU A C 1
ATOM 767 O O . GLU A 1 102 ? -7.408 -6.904 -7.080 1.00 85.31 102 GLU A O 1
ATOM 772 N N . ALA A 1 103 ? -9.445 -6.486 -6.252 1.00 84.75 103 ALA A N 1
ATOM 773 C CA . ALA A 1 103 ? -9.127 -5.124 -5.838 1.00 84.75 103 ALA A CA 1
ATOM 774 C C . ALA A 1 103 ? -8.033 -5.103 -4.759 1.00 84.75 103 ALA A C 1
ATOM 776 O O . ALA A 1 103 ? -7.089 -4.319 -4.858 1.00 84.75 103 ALA A O 1
ATOM 777 N N . GLY A 1 104 ? -8.127 -5.985 -3.762 1.00 90.50 104 GLY A N 1
ATOM 778 C CA . GLY A 1 104 ? -7.099 -6.117 -2.740 1.00 90.50 104 GLY A CA 1
ATOM 779 C C . GLY A 1 104 ? -5.788 -6.628 -3.303 1.00 90.50 104 GLY A C 1
ATOM 780 O O . GLY A 1 104 ? -4.772 -5.977 -3.091 1.00 90.50 104 GLY A O 1
ATOM 781 N N . GLU A 1 105 ? -5.788 -7.701 -4.089 1.00 89.25 105 GLU A N 1
ATOM 782 C CA . GLU A 1 105 ? -4.584 -8.226 -4.750 1.00 89.25 105 GLU A CA 1
ATOM 783 C C . GLU A 1 105 ? -3.831 -7.142 -5.535 1.00 89.25 105 GLU A C 1
ATOM 785 O O . GLU A 1 105 ? -2.599 -7.076 -5.492 1.00 89.25 105 GLU A O 1
ATOM 790 N N . ARG A 1 106 ? -4.554 -6.245 -6.221 1.00 91.19 106 ARG A N 1
ATOM 791 C CA . ARG A 1 106 ? -3.956 -5.089 -6.909 1.00 91.19 106 ARG A CA 1
ATOM 792 C C . ARG A 1 106 ? -3.374 -4.068 -5.932 1.00 91.19 106 ARG A C 1
ATOM 794 O O . ARG A 1 106 ? -2.240 -3.638 -6.132 1.00 91.19 106 ARG A O 1
ATOM 801 N N . VAL A 1 107 ? -4.104 -3.698 -4.877 1.00 94.19 107 VAL A N 1
ATOM 802 C CA . VAL A 1 107 ? -3.596 -2.778 -3.841 1.00 94.19 107 VAL A CA 1
ATOM 803 C C . VAL A 1 107 ? -2.339 -3.340 -3.183 1.00 94.19 107 VAL A C 1
ATOM 805 O O . VAL A 1 107 ? -1.340 -2.633 -3.084 1.00 94.19 107 VAL A O 1
ATOM 808 N N . PHE A 1 108 ? -2.343 -4.611 -2.788 1.00 92.94 108 PHE A N 1
ATOM 809 C CA . PHE A 1 108 ? -1.192 -5.245 -2.149 1.00 92.94 108 PHE A CA 1
ATOM 810 C C . PHE A 1 108 ? 0.017 -5.319 -3.083 1.00 92.94 108 PHE A C 1
ATOM 812 O O . PHE A 1 108 ? 1.123 -5.004 -2.646 1.00 92.94 108 PHE A O 1
ATOM 819 N N . ALA A 1 109 ? -0.179 -5.648 -4.363 1.00 91.94 109 ALA A N 1
ATOM 820 C CA . ALA A 1 109 ? 0.905 -5.634 -5.341 1.00 91.94 109 ALA A CA 1
ATOM 821 C C . ALA A 1 109 ? 1.506 -4.230 -5.504 1.00 91.94 109 ALA A C 1
ATOM 823 O O . ALA A 1 109 ? 2.714 -4.056 -5.364 1.00 91.94 109 ALA A O 1
ATOM 824 N N . VAL A 1 110 ? 0.672 -3.216 -5.744 1.00 95.12 110 VAL A N 1
ATOM 825 C CA . VAL A 1 110 ? 1.129 -1.835 -5.966 1.00 95.12 110 VAL A CA 1
ATOM 826 C C . VAL A 1 110 ? 1.826 -1.270 -4.735 1.00 95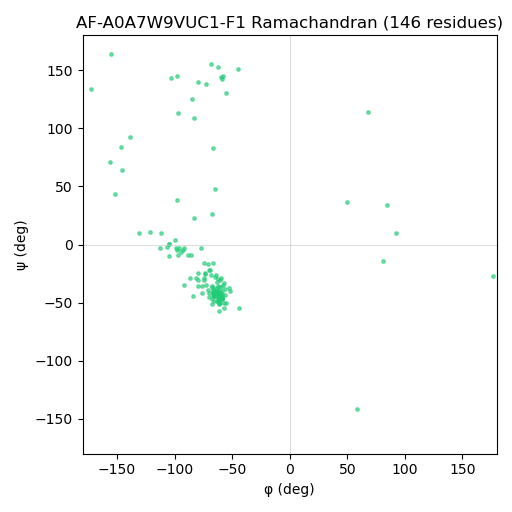.12 110 VAL A C 1
ATOM 828 O O . VAL A 1 110 ? 2.936 -0.748 -4.837 1.00 95.12 110 VAL A O 1
ATOM 831 N N . VAL A 1 111 ? 1.215 -1.405 -3.558 1.00 94.62 111 VAL A N 1
ATOM 832 C CA . VAL A 1 111 ? 1.798 -0.895 -2.314 1.00 94.62 111 VAL A CA 1
ATOM 833 C C . VAL A 1 111 ? 3.071 -1.655 -1.954 1.00 94.62 111 VAL A C 1
ATOM 835 O O . VAL A 1 111 ? 4.041 -1.033 -1.526 1.00 94.62 111 VAL A O 1
ATOM 838 N N . GLY A 1 112 ? 3.106 -2.972 -2.171 1.00 92.75 112 GLY A N 1
ATOM 839 C CA . GLY A 1 112 ? 4.307 -3.781 -1.982 1.00 92.75 112 GLY A CA 1
ATOM 840 C C . GLY A 1 112 ? 5.464 -3.304 -2.862 1.00 92.75 112 GLY A C 1
ATOM 841 O O . GLY A 1 112 ? 6.581 -3.144 -2.369 1.00 92.75 112 GLY A O 1
ATOM 842 N N . VAL A 1 113 ? 5.199 -2.996 -4.136 1.00 91.75 113 VAL A N 1
ATOM 843 C CA . VAL A 1 113 ? 6.201 -2.420 -5.049 1.00 91.75 113 VAL A CA 1
ATOM 844 C C . VAL A 1 113 ? 6.681 -1.073 -4.523 1.00 91.75 113 VAL A C 1
ATOM 846 O O . VAL A 1 113 ? 7.870 -0.926 -4.256 1.00 91.75 113 VAL A O 1
ATOM 849 N N . VAL A 1 114 ? 5.773 -0.117 -4.305 1.00 91.50 114 VAL A N 1
ATOM 850 C CA . VAL A 1 114 ? 6.117 1.242 -3.849 1.00 91.50 114 VAL A CA 1
ATOM 851 C C . VAL A 1 114 ? 6.920 1.212 -2.544 1.00 91.50 114 VAL A C 1
ATOM 853 O O . VAL A 1 114 ? 7.945 1.880 -2.426 1.00 91.50 114 VAL A O 1
ATOM 856 N N . ALA A 1 115 ? 6.525 0.378 -1.580 1.00 90.62 115 ALA A N 1
ATOM 857 C CA . ALA A 1 115 ? 7.210 0.266 -0.295 1.00 90.62 115 ALA A CA 1
ATOM 858 C C . ALA A 1 115 ? 8.605 -0.374 -0.382 1.00 90.62 115 ALA A C 1
ATOM 860 O O . ALA A 1 115 ? 9.436 -0.154 0.506 1.00 90.62 115 ALA A O 1
ATOM 861 N N . THR A 1 116 ? 8.889 -1.139 -1.438 1.00 87.56 116 THR A N 1
ATOM 862 C CA . THR A 1 116 ? 10.167 -1.845 -1.641 1.00 87.56 116 THR A CA 1
ATOM 863 C C . THR A 1 116 ? 11.073 -1.191 -2.684 1.00 87.56 116 THR A C 1
ATOM 865 O O . THR A 1 116 ? 12.199 -1.651 -2.876 1.00 87.56 116 THR A O 1
ATOM 868 N N . MET A 1 117 ? 10.651 -0.078 -3.296 1.00 85.88 117 MET A N 1
ATOM 869 C CA . MET A 1 117 ? 11.488 0.680 -4.229 1.00 85.88 117 MET A CA 1
ATOM 870 C C . MET A 1 117 ? 12.798 1.135 -3.575 1.00 85.88 117 MET A C 1
ATOM 872 O O . MET A 1 117 ? 12.862 1.476 -2.388 1.00 85.88 117 MET A O 1
ATOM 876 N N . THR A 1 118 ? 13.871 1.155 -4.358 1.00 87.06 118 THR A N 1
ATOM 877 C CA . THR A 1 118 ? 15.146 1.731 -3.936 1.00 87.06 118 THR A CA 1
ATOM 878 C C . THR A 1 118 ? 15.098 3.250 -4.062 1.00 87.06 118 THR A C 1
ATOM 880 O O . THR A 1 118 ? 14.553 3.791 -5.024 1.00 87.06 118 THR A O 1
ATOM 883 N N . TYR A 1 119 ? 15.677 3.949 -3.085 1.00 84.62 119 TYR A N 1
ATOM 884 C CA . TYR A 1 119 ? 15.752 5.408 -3.094 1.00 84.62 119 TYR A CA 1
ATOM 885 C C . TYR A 1 119 ? 17.158 5.872 -3.479 1.00 84.62 119 TYR A C 1
ATOM 887 O O . TYR A 1 119 ? 18.139 5.251 -3.067 1.00 84.62 119 TYR A O 1
ATOM 895 N N . PRO A 1 120 ? 17.282 6.972 -4.244 1.00 86.31 120 PRO A N 1
ATOM 896 C CA . PRO A 1 120 ? 18.580 7.502 -4.659 1.00 86.31 120 PRO A CA 1
ATOM 897 C C . PRO A 1 120 ? 19.364 8.144 -3.505 1.00 86.31 120 PRO A C 1
ATOM 899 O O . PRO A 1 120 ? 20.565 8.365 -3.636 1.00 86.31 120 PRO A O 1
ATOM 902 N N . SER A 1 121 ? 18.702 8.471 -2.390 1.00 92.44 121 SER A N 1
ATOM 903 C CA . SER A 1 121 ? 19.336 9.042 -1.202 1.00 92.44 121 SER A CA 1
ATOM 904 C C . SER A 1 121 ? 18.534 8.753 0.070 1.00 92.44 121 SER A C 1
ATOM 906 O O . SER A 1 121 ? 17.345 8.424 0.008 1.00 92.44 121 SER A O 1
ATOM 908 N N . VAL A 1 122 ? 19.178 8.935 1.226 1.00 92.56 122 VAL A N 1
ATOM 909 C CA . VAL A 1 122 ? 18.542 8.808 2.549 1.00 92.56 122 VAL A CA 1
ATOM 910 C C . VAL A 1 122 ? 17.434 9.850 2.724 1.00 92.56 122 VAL A C 1
ATOM 912 O O . VAL A 1 122 ? 16.389 9.554 3.292 1.00 92.56 122 VAL A O 1
ATOM 915 N N . GLU A 1 123 ? 17.602 11.059 2.187 1.00 94.94 123 GLU A N 1
ATOM 916 C CA . GLU A 1 123 ? 16.578 12.108 2.244 1.00 94.94 123 GLU A CA 1
ATOM 917 C C . GLU A 1 123 ? 15.348 11.748 1.406 1.00 94.94 123 GLU A C 1
ATOM 919 O O . GLU A 1 123 ? 14.225 12.089 1.778 1.00 94.94 123 GLU A O 1
ATOM 924 N N . ALA A 1 124 ? 15.537 11.073 0.268 1.00 90.19 124 ALA A N 1
ATOM 925 C CA . ALA A 1 124 ? 14.424 10.581 -0.539 1.00 90.19 124 ALA A CA 1
ATOM 926 C C . ALA A 1 124 ? 13.650 9.475 0.192 1.00 90.19 124 ALA A C 1
ATOM 928 O O . ALA A 1 124 ? 12.421 9.507 0.212 1.00 90.19 124 ALA A O 1
ATOM 929 N N . GLU A 1 125 ? 14.359 8.564 0.858 1.00 93.75 125 GLU A N 1
ATOM 930 C CA . GLU A 1 125 ? 13.750 7.536 1.703 1.00 93.75 125 GLU A CA 1
ATOM 931 C C . GLU A 1 125 ? 13.014 8.129 2.912 1.00 93.75 125 GLU A C 1
ATOM 933 O O . GLU A 1 125 ? 11.886 7.736 3.205 1.00 93.75 125 GLU A O 1
ATOM 938 N N . ALA A 1 126 ? 13.597 9.131 3.575 1.00 94.56 126 ALA A N 1
ATOM 939 C CA . ALA A 1 126 ? 12.961 9.821 4.693 1.00 94.56 126 ALA A CA 1
ATOM 940 C C . ALA A 1 126 ? 11.648 10.501 4.271 1.00 94.56 126 ALA A C 1
ATOM 942 O O . ALA A 1 126 ? 10.636 10.355 4.956 1.00 94.56 126 ALA A O 1
ATOM 943 N N . ARG A 1 127 ? 11.629 11.179 3.112 1.00 94.31 127 ARG A N 1
ATOM 944 C CA . ARG A 1 127 ? 10.405 11.781 2.549 1.00 94.31 127 ARG A CA 1
ATOM 945 C C . ARG A 1 127 ? 9.337 10.740 2.229 1.00 94.31 127 ARG A C 1
ATOM 947 O O . ARG A 1 127 ? 8.152 10.988 2.463 1.00 94.31 127 ARG A O 1
ATOM 954 N N . PHE A 1 128 ? 9.742 9.585 1.703 1.00 93.94 128 PHE A N 1
ATOM 955 C CA . PHE A 1 128 ? 8.823 8.472 1.500 1.00 93.94 128 PHE A CA 1
ATOM 956 C C . PHE A 1 128 ? 8.221 8.008 2.830 1.00 93.94 128 PHE A C 1
ATOM 958 O O . PHE A 1 128 ? 7.000 7.935 2.949 1.00 93.94 128 PHE A O 1
ATOM 965 N N . CYS A 1 129 ? 9.053 7.756 3.842 1.00 95.81 129 CYS A N 1
ATOM 966 C CA . CYS A 1 129 ? 8.577 7.285 5.137 1.00 95.81 129 CYS A CA 1
ATOM 967 C C . CYS A 1 129 ? 7.664 8.294 5.843 1.00 95.81 129 CYS A C 1
ATOM 969 O O . CYS A 1 129 ? 6.644 7.893 6.400 1.00 95.81 129 CYS A O 1
ATOM 971 N N . GLU A 1 130 ? 7.963 9.593 5.764 1.00 96.00 130 GLU A N 1
ATOM 972 C CA . GLU A 1 130 ? 7.080 10.652 6.268 1.00 96.00 130 GLU A CA 1
ATOM 973 C C . GLU A 1 130 ? 5.719 10.632 5.553 1.00 96.00 130 GLU A C 1
ATOM 975 O O . GLU A 1 130 ? 4.664 10.701 6.190 1.00 96.00 130 GLU A O 1
ATOM 980 N N . SER A 1 131 ? 5.730 10.486 4.226 1.00 94.00 131 SER A N 1
ATOM 981 C CA . SER A 1 131 ? 4.508 10.437 3.416 1.00 94.00 131 SER A CA 1
ATOM 982 C C . SER A 1 131 ? 3.675 9.191 3.723 1.00 94.00 131 SER A C 1
ATOM 984 O O . SER A 1 131 ? 2.462 9.293 3.906 1.00 94.00 131 SER A O 1
ATOM 986 N N . ALA A 1 132 ? 4.319 8.028 3.857 1.00 94.69 132 ALA A N 1
ATOM 987 C CA . ALA A 1 132 ? 3.671 6.777 4.239 1.00 94.69 132 ALA A CA 1
ATOM 988 C C . ALA A 1 132 ? 3.036 6.877 5.633 1.00 94.69 132 ALA A C 1
ATOM 990 O O . ALA A 1 132 ? 1.865 6.539 5.801 1.00 94.69 132 ALA A O 1
ATOM 991 N N . GLN A 1 133 ? 3.768 7.406 6.619 1.00 96.12 133 GLN A N 1
ATOM 992 C CA . GLN A 1 133 ? 3.250 7.635 7.971 1.00 96.12 133 GLN A CA 1
ATOM 993 C C . GLN A 1 133 ? 2.032 8.560 7.960 1.00 96.12 133 GLN A C 1
ATOM 995 O O . GLN A 1 133 ? 1.011 8.226 8.560 1.00 96.12 133 GLN A O 1
ATOM 1000 N N . ARG A 1 134 ? 2.099 9.688 7.242 1.00 95.12 134 ARG A N 1
ATOM 1001 C CA . ARG A 1 134 ? 0.974 10.626 7.118 1.00 95.12 134 ARG A CA 1
ATOM 1002 C C . ARG A 1 134 ? -0.245 9.968 6.474 1.00 95.12 134 ARG A C 1
ATOM 1004 O O . ARG A 1 134 ? -1.373 10.182 6.922 1.00 95.12 134 ARG A O 1
ATOM 1011 N N . PHE A 1 135 ? -0.029 9.156 5.444 1.00 94.81 135 PHE A N 1
ATOM 1012 C CA . PHE A 1 135 ? -1.102 8.447 4.756 1.00 94.81 135 PHE A CA 1
ATOM 1013 C C . PHE A 1 135 ? -1.785 7.411 5.662 1.00 94.81 135 PHE A C 1
ATOM 1015 O O . PHE A 1 135 ? -3.013 7.360 5.725 1.00 94.81 135 PHE A O 1
ATOM 1022 N N . ILE A 1 136 ? -1.008 6.644 6.432 1.00 96.06 136 ILE A N 1
ATOM 1023 C CA . ILE A 1 136 ? -1.534 5.698 7.429 1.00 96.06 136 ILE A CA 1
ATOM 1024 C C . ILE A 1 136 ? -2.317 6.447 8.512 1.00 96.06 136 ILE A C 1
ATOM 1026 O O . ILE A 1 136 ? -3.466 6.110 8.780 1.00 96.06 136 ILE A O 1
ATOM 1030 N N . GLN A 1 137 ? -1.740 7.508 9.083 1.00 96.06 137 GLN A N 1
ATOM 1031 C CA . GLN A 1 137 ? -2.387 8.329 10.115 1.00 96.06 137 GLN A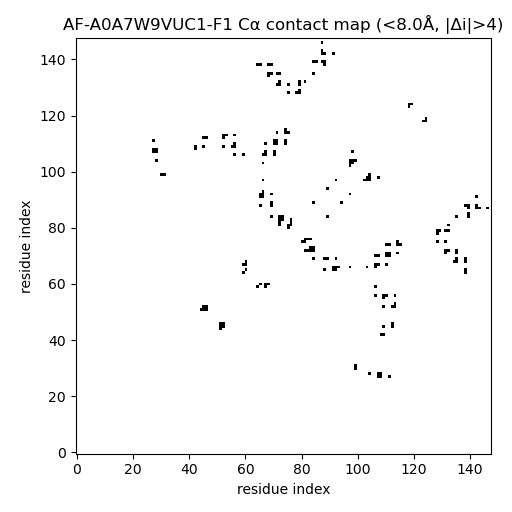 CA 1
ATOM 1032 C C . GLN A 1 137 ? -3.708 8.938 9.642 1.00 96.06 137 GLN A C 1
ATOM 1034 O O . GLN A 1 137 ? -4.641 9.069 10.429 1.00 96.06 137 GLN A O 1
ATOM 1039 N N . THR A 1 138 ? -3.805 9.296 8.363 1.00 95.44 138 THR A N 1
ATOM 1040 C CA . THR A 1 138 ? -5.050 9.805 7.777 1.00 95.44 138 THR A CA 1
ATOM 1041 C C . THR A 1 138 ? -6.131 8.724 7.763 1.00 95.44 138 THR A C 1
ATOM 1043 O O . THR A 1 138 ? -7.262 8.998 8.162 1.00 95.44 138 THR A O 1
ATOM 1046 N N . GLY A 1 139 ? -5.782 7.492 7.375 1.00 95.50 139 GLY A N 1
ATOM 1047 C CA . GLY A 1 139 ? -6.692 6.345 7.437 1.00 95.50 139 GLY A CA 1
ATOM 1048 C C . GLY A 1 139 ? -7.131 6.021 8.867 1.00 95.50 139 GLY A C 1
ATOM 1049 O O . GLY A 1 139 ? -8.325 5.879 9.124 1.00 95.50 139 GLY A O 1
ATOM 1050 N N . GLU A 1 140 ? -6.187 5.992 9.811 1.00 96.75 140 GLU A N 1
ATOM 1051 C CA . GLU A 1 140 ? -6.451 5.782 11.244 1.00 96.75 140 GLU A CA 1
ATOM 1052 C C . GLU A 1 140 ? -7.388 6.846 11.824 1.00 96.75 140 GLU A C 1
ATOM 1054 O O . GLU A 1 140 ? -8.370 6.543 12.505 1.00 96.75 140 GLU A O 1
ATOM 1059 N N . LYS A 1 141 ? -7.120 8.116 11.512 1.00 96.06 141 LYS A N 1
ATOM 1060 C CA . LYS A 1 141 ? -7.960 9.228 11.947 1.00 96.06 141 LYS A CA 1
ATOM 1061 C C . LYS A 1 141 ? -9.372 9.088 11.387 1.00 96.06 141 LYS A C 1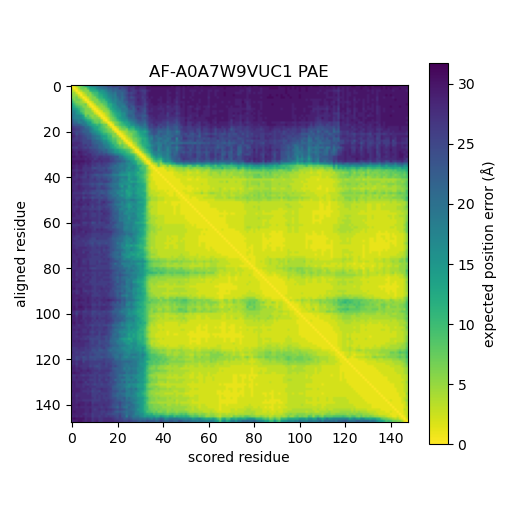
ATOM 1063 O O . LYS A 1 141 ? -10.326 9.170 12.159 1.00 96.06 141 LYS A O 1
ATOM 1068 N N . TYR A 1 142 ? -9.501 8.811 10.089 1.00 95.25 142 TYR A N 1
ATOM 1069 C CA . TYR A 1 142 ? -10.800 8.645 9.443 1.00 95.25 142 TYR A CA 1
ATOM 1070 C C . TYR A 1 142 ? -11.646 7.581 10.147 1.00 95.25 142 TYR A C 1
ATOM 1072 O O . TYR A 1 142 ? -12.786 7.858 10.520 1.00 95.25 142 TYR A O 1
ATOM 1080 N N . VAL A 1 143 ? -11.087 6.392 10.395 1.00 95.81 143 VAL A N 1
ATOM 1081 C CA . VAL A 1 143 ? -11.842 5.326 11.070 1.00 95.81 143 VAL A CA 1
ATOM 1082 C C . VAL A 1 143 ? -12.150 5.677 12.522 1.00 95.81 143 VAL A C 1
ATOM 1084 O O . VAL A 1 143 ? -13.254 5.404 12.976 1.00 95.81 143 VAL A O 1
ATOM 1087 N N . SER A 1 144 ? -11.246 6.346 13.243 1.00 93.44 144 SER A N 1
ATOM 1088 C CA . SER A 1 144 ? -11.504 6.757 14.631 1.00 93.44 144 SER A CA 1
ATOM 1089 C C . SER A 1 144 ? -12.660 7.760 14.763 1.00 93.44 144 SER A C 1
ATOM 1091 O O . SER A 1 144 ? -13.389 7.743 15.757 1.00 93.44 144 SER A O 1
ATOM 1093 N N . GLU A 1 145 ? -12.851 8.611 13.753 1.00 93.50 145 GLU A N 1
ATOM 1094 C CA . GLU A 1 145 ? -13.912 9.620 13.717 1.00 93.50 145 GLU A CA 1
ATOM 1095 C C . GLU A 1 145 ? -15.261 9.033 13.272 1.00 93.50 145 GLU A C 1
ATOM 1097 O O . GLU A 1 145 ? -16.302 9.515 13.716 1.00 93.50 145 GLU A O 1
ATOM 1102 N N . HIS A 1 146 ? -15.250 7.980 12.447 1.00 88.00 146 HIS A N 1
ATOM 1103 C CA . HIS A 1 146 ? -16.449 7.445 11.785 1.00 88.00 146 HIS A CA 1
ATOM 1104 C C . HIS A 1 146 ? -16.870 6.043 12.255 1.00 88.00 146 HIS A C 1
ATOM 1106 O O . HIS A 1 146 ? -17.905 5.547 11.823 1.00 88.00 146 HIS A O 1
ATOM 1112 N N . ALA A 1 147 ? -16.119 5.393 13.147 1.00 73.12 147 ALA A N 1
ATOM 1113 C CA . ALA A 1 147 ? -16.475 4.091 13.722 1.00 73.12 147 ALA A CA 1
ATOM 1114 C C . ALA A 1 147 ? -17.456 4.177 14.917 1.00 73.12 147 ALA A C 1
ATOM 1116 O O . ALA A 1 147 ? -17.482 3.261 15.741 1.00 73.12 147 ALA A O 1
ATOM 1117 N N . ARG A 1 148 ? -18.232 5.267 15.036 1.00 55.47 148 ARG A N 1
ATOM 1118 C CA . ARG A 1 148 ? -19.246 5.475 16.088 1.00 55.47 148 ARG A CA 1
ATOM 1119 C C . ARG A 1 148 ? -20.655 5.185 15.597 1.00 55.47 148 ARG A C 1
ATOM 1121 O O . ARG A 1 148 ? -20.987 5.647 14.486 1.00 55.47 148 ARG A O 1
#